Protein AF-A0A1G7D8C0-F1 (afdb_monomer)

Solvent-accessible surface area (backbone atoms only — not comparable to full-atom values): 6065 Å² total; per-residue (Å²): 140,82,86,88,84,83,74,78,80,77,76,76,46,74,66,59,50,48,51,54,51,51,52,52,52,53,43,52,52,40,40,51,54,44,50,49,54,31,53,79,70,67,43,80,47,55,63,53,42,4,62,62,52,73,45,58,31,70,54,44,54,42,68,63,34,89,86,59,82,57,91,69,50,54,62,53,43,51,54,34,23,54,66,67,69,51,81,73,82,70,82,73,81,79,78,76,85,131

Nearest PDB structures (foldseek):
  4pu4-assembly1_D  TM=6.294E-01  e=1.202E+00  Shewanella oneidensis MR-1
  1wh6-assembly1_A  TM=5.072E-01  e=1.079E+00  Homo sapiens
  1ic8-assembly1_A  TM=4.326E-01  e=2.861E+00  Homo sapiens

Secondary structure (DSSP, 8-state):
-------------HHHHHHHHHHHHHHHHHHHHHHHHHHHTT--SHHHHHHHHTS-HHHHHHHH-TT---TTHHHHHHHHHHHHTPPPPP---S----

Radius of gyration: 17.59 Å; Cα contacts (8 Å, |Δi|>4): 68; chains: 1; bounding box: 32×57×37 Å

Structure (mmCIF, N/CA/C/O backbone):
data_AF-A0A1G7D8C0-F1
#
_entry.id   AF-A0A1G7D8C0-F1
#
loop_
_atom_site.group_PDB
_atom_site.id
_atom_site.type_symbol
_atom_site.label_atom_id
_atom_site.label_alt_id
_atom_site.label_comp_id
_atom_site.label_asym_id
_atom_site.label_entity_id
_atom_site.label_seq_id
_atom_site.pdbx_PDB_ins_code
_atom_site.Cartn_x
_atom_site.Cartn_y
_atom_site.Cartn_z
_atom_site.occupancy
_atom_site.B_iso_or_equiv
_atom_site.auth_seq_id
_atom_site.auth_comp_id
_atom_site.auth_asym_id
_atom_site.auth_at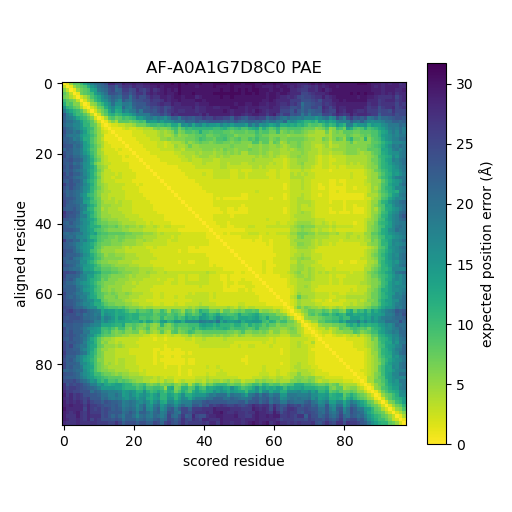om_id
_atom_site.pdbx_PDB_model_num
ATOM 1 N N . MET A 1 1 ? 17.366 41.150 -9.682 1.00 35.53 1 MET A N 1
ATOM 2 C CA . MET A 1 1 ? 16.621 40.764 -10.904 1.00 35.53 1 MET A CA 1
ATOM 3 C C . MET A 1 1 ? 17.673 40.456 -11.962 1.00 35.53 1 MET A C 1
ATOM 5 O O . MET A 1 1 ? 18.548 41.286 -12.110 1.00 35.53 1 MET A O 1
ATOM 9 N N . SER A 1 2 ? 17.771 39.334 -12.664 1.00 45.31 2 SER A N 1
ATOM 10 C CA . SER A 1 2 ? 16.911 38.171 -12.845 1.00 45.31 2 SER A CA 1
ATOM 11 C C . SER A 1 2 ? 17.721 37.079 -13.569 1.00 45.31 2 SER A C 1
ATOM 13 O O . SER A 1 2 ? 18.591 37.400 -14.368 1.00 45.31 2 SER A O 1
ATOM 15 N N . LEU A 1 3 ? 17.339 35.824 -13.310 1.00 42.75 3 LEU A N 1
ATOM 16 C CA . LEU A 1 3 ? 17.331 34.663 -14.217 1.00 42.75 3 LEU A CA 1
ATOM 17 C C . LEU A 1 3 ? 18.662 34.153 -14.808 1.00 42.75 3 LEU A C 1
ATOM 19 O O . LEU A 1 3 ? 19.051 34.518 -15.912 1.00 42.75 3 LEU A O 1
ATOM 23 N N . SER A 1 4 ? 19.215 33.122 -14.163 1.00 50.81 4 SER A N 1
ATOM 24 C CA . SER A 1 4 ? 19.863 32.013 -14.879 1.00 50.81 4 SER A CA 1
ATOM 25 C C . SER A 1 4 ? 18.903 30.825 -14.933 1.00 50.81 4 SER A C 1
ATOM 27 O O . SER A 1 4 ? 18.599 30.261 -13.882 1.00 50.81 4 SER A O 1
ATOM 29 N N . PRO A 1 5 ? 18.451 30.397 -16.125 1.00 50.56 5 PRO A N 1
ATOM 30 C CA . PRO A 1 5 ? 17.993 29.027 -16.277 1.00 50.56 5 PRO A CA 1
ATOM 31 C C . PRO A 1 5 ? 18.521 28.433 -17.588 1.00 50.56 5 PRO A C 1
ATOM 33 O O . PRO A 1 5 ? 17.771 28.209 -18.532 1.00 50.56 5 PRO A O 1
ATOM 36 N N . ASN A 1 6 ? 19.823 28.159 -17.651 1.00 45.75 6 ASN A N 1
ATOM 37 C CA . ASN A 1 6 ? 20.360 27.212 -18.626 1.00 45.75 6 ASN A CA 1
ATOM 38 C C . ASN A 1 6 ? 20.999 26.044 -17.873 1.00 45.75 6 ASN A C 1
ATOM 40 O O . ASN A 1 6 ? 22.218 25.921 -17.798 1.00 45.75 6 ASN A O 1
ATOM 44 N N . GLN A 1 7 ? 20.161 25.214 -17.250 1.00 57.28 7 GLN A N 1
ATOM 45 C CA . GLN A 1 7 ? 20.586 23.861 -16.914 1.00 57.28 7 GLN A CA 1
ATOM 46 C C . GLN A 1 7 ? 20.334 22.992 -18.150 1.00 57.28 7 GLN A C 1
ATOM 48 O O . GLN A 1 7 ? 19.182 22.900 -18.593 1.00 57.28 7 GLN A O 1
ATOM 53 N N . PRO A 1 8 ? 21.367 22.365 -18.740 1.00 49.16 8 PRO A N 1
ATOM 54 C CA . PRO A 1 8 ? 21.149 21.425 -19.824 1.00 49.16 8 PRO A CA 1
ATOM 55 C C . PRO A 1 8 ? 20.272 20.289 -19.293 1.00 49.16 8 PRO A C 1
ATOM 57 O O . PRO A 1 8 ? 20.573 19.693 -18.260 1.00 49.16 8 PRO A O 1
ATOM 60 N N . LYS A 1 9 ? 19.165 19.998 -19.987 1.00 53.16 9 LYS A N 1
ATOM 61 C CA . LYS A 1 9 ? 18.348 18.805 -19.737 1.00 53.16 9 LYS A CA 1
ATOM 62 C C . LYS A 1 9 ? 19.273 17.590 -19.792 1.00 53.16 9 LYS A C 1
ATOM 64 O O . LYS A 1 9 ? 19.679 17.191 -20.884 1.00 53.16 9 LYS A O 1
ATOM 69 N N . SER A 1 10 ? 19.619 17.022 -18.637 1.00 56.47 10 SER A N 1
ATOM 70 C CA . SER A 1 10 ? 20.404 15.793 -18.562 1.00 56.47 10 SER A CA 1
ATOM 71 C C . SER A 1 10 ? 19.697 14.727 -19.394 1.00 56.47 10 SER A C 1
ATOM 73 O O . SER A 1 10 ? 18.560 14.349 -19.103 1.00 56.47 10 SER A O 1
ATOM 75 N N . LYS A 1 11 ? 20.339 14.286 -20.481 1.00 63.66 11 LYS A N 1
ATOM 76 C CA . LYS A 1 11 ? 19.852 13.174 -21.297 1.00 63.66 11 LYS A CA 1
ATOM 77 C C . LYS A 1 11 ? 19.887 11.938 -20.404 1.00 63.66 11 LYS A C 1
ATOM 79 O O . LYS A 1 11 ? 20.960 11.422 -20.120 1.00 63.66 11 LYS A O 1
ATOM 84 N N . ILE A 1 12 ? 18.720 11.515 -19.923 1.00 70.62 12 ILE A N 1
ATOM 85 C CA . ILE A 1 12 ? 18.559 10.253 -19.195 1.00 70.62 12 ILE A CA 1
ATOM 86 C C . ILE A 1 12 ? 19.188 9.153 -20.055 1.00 70.62 12 ILE A C 1
A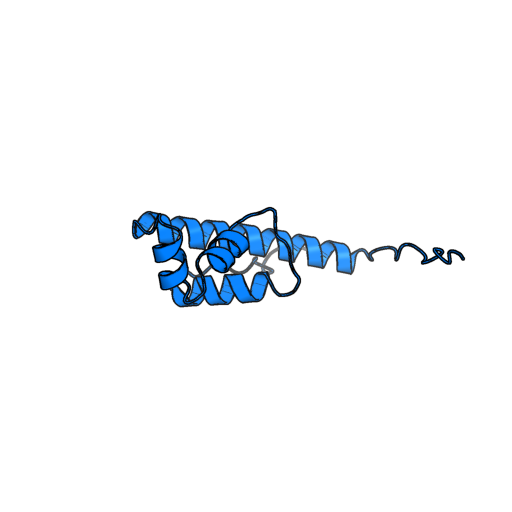TOM 88 O O . ILE A 1 12 ? 18.784 8.976 -21.209 1.00 70.62 12 ILE A O 1
ATOM 92 N N . THR A 1 13 ? 20.196 8.467 -19.519 1.00 78.56 13 THR A N 1
ATOM 93 C CA . THR A 1 13 ? 20.879 7.374 -20.215 1.00 78.56 13 THR A CA 1
ATOM 94 C C . THR A 1 13 ? 19.912 6.198 -20.420 1.00 78.56 13 THR A C 1
ATOM 96 O O . THR A 1 13 ? 18.914 6.084 -19.700 1.00 78.56 13 THR A O 1
ATOM 99 N N . PRO A 1 14 ? 20.157 5.311 -21.401 1.00 79.75 14 PRO A N 1
ATOM 100 C CA . PRO A 1 14 ? 19.350 4.103 -21.581 1.00 79.75 14 PRO A CA 1
ATOM 101 C C . PRO A 1 14 ? 19.255 3.250 -20.307 1.00 79.75 14 PRO A C 1
ATOM 103 O O . PRO A 1 14 ? 18.174 2.768 -19.980 1.00 79.75 14 PRO A O 1
ATOM 106 N N . GLU A 1 15 ? 20.347 3.146 -19.549 1.00 76.50 15 GLU A N 1
ATOM 107 C CA . GLU A 1 15 ? 20.413 2.425 -18.271 1.00 76.50 15 GLU A CA 1
ATOM 108 C C . GLU A 1 15 ? 19.513 3.055 -17.202 1.00 76.50 15 GLU A C 1
ATOM 110 O O . GLU A 1 15 ? 18.711 2.367 -16.577 1.00 76.50 15 GLU A O 1
ATOM 115 N N . GLU A 1 16 ? 19.562 4.380 -17.045 1.00 80.44 16 GLU A N 1
ATOM 116 C CA . GLU A 1 16 ? 18.712 5.098 -16.090 1.00 80.44 16 GLU A CA 1
ATOM 117 C C . GLU A 1 16 ? 17.229 5.014 -16.489 1.00 80.44 16 GLU A C 1
ATOM 119 O O . GLU A 1 16 ? 16.341 4.913 -15.640 1.00 80.44 16 GLU A O 1
ATOM 124 N N . ARG A 1 17 ? 16.929 5.001 -17.795 1.00 81.19 17 ARG A N 1
ATOM 125 C CA . ARG A 1 17 ? 15.566 4.754 -18.287 1.00 81.19 17 ARG A CA 1
ATOM 126 C C . ARG A 1 17 ? 15.106 3.336 -17.947 1.00 81.19 17 ARG A C 1
ATOM 128 O O . ARG A 1 17 ? 13.964 3.175 -17.517 1.00 81.19 17 ARG A O 1
ATOM 135 N N . GLN A 1 18 ? 15.970 2.342 -18.140 1.00 81.75 18 GLN A N 1
ATOM 136 C CA . GLN A 1 18 ? 15.667 0.946 -17.843 1.00 81.75 18 GLN A CA 1
ATOM 137 C C . GLN A 1 18 ? 15.430 0.744 -16.346 1.00 81.75 18 GLN A C 1
ATOM 139 O O . GLN A 1 18 ? 14.408 0.176 -15.971 1.00 81.75 18 GLN A O 1
ATOM 144 N N . ARG A 1 19 ? 16.300 1.296 -15.491 1.00 81.38 19 ARG A N 1
ATOM 145 C CA . ARG A 1 19 ? 16.137 1.271 -14.032 1.00 81.38 19 ARG A CA 1
ATOM 146 C C . ARG A 1 19 ? 14.778 1.830 -13.615 1.00 81.38 19 ARG A C 1
ATOM 148 O O . ARG A 1 19 ? 14.002 1.141 -12.964 1.00 81.38 19 ARG A O 1
ATOM 155 N N . ARG A 1 20 ? 14.419 3.024 -14.100 1.00 82.06 20 ARG A N 1
ATOM 156 C CA . ARG A 1 20 ? 13.109 3.638 -13.810 1.00 82.06 20 ARG A CA 1
ATOM 157 C C . ARG A 1 20 ? 11.929 2.802 -14.301 1.00 82.06 20 ARG A C 1
ATOM 159 O O . ARG A 1 20 ? 10.864 2.840 -13.687 1.00 82.06 20 ARG A O 1
ATOM 166 N N . ALA A 1 21 ? 12.075 2.092 -15.420 1.00 84.06 21 ALA A N 1
ATOM 167 C CA . ALA A 1 21 ? 11.033 1.208 -15.934 1.00 84.06 21 ALA A CA 1
ATOM 168 C C . ALA A 1 21 ? 10.845 -0.020 -15.030 1.00 84.06 21 ALA A C 1
ATOM 170 O O . ALA A 1 21 ? 9.706 -0.326 -14.666 1.00 84.06 21 ALA A O 1
ATOM 171 N N . THR A 1 22 ? 11.942 -0.660 -14.619 1.00 86.50 22 THR A N 1
ATOM 172 C CA . THR A 1 22 ? 11.937 -1.778 -13.667 1.00 86.50 22 THR A CA 1
ATOM 173 C C . THR A 1 22 ? 11.339 -1.355 -12.330 1.00 86.50 22 THR A C 1
ATOM 175 O O . THR A 1 22 ? 10.366 -1.964 -11.889 1.00 86.50 22 THR A O 1
ATOM 178 N N . ASP A 1 23 ? 11.808 -0.247 -11.751 1.00 85.62 23 ASP A N 1
ATOM 179 C CA . ASP A 1 23 ? 11.291 0.286 -10.485 1.00 85.62 23 ASP A CA 1
ATOM 180 C C . ASP A 1 23 ? 9.784 0.545 -10.572 1.00 85.62 23 ASP A C 1
ATOM 182 O O . ASP A 1 23 ? 9.015 0.217 -9.665 1.00 85.62 23 ASP A O 1
ATOM 186 N N . ARG A 1 24 ? 9.317 1.089 -11.703 1.00 85.12 24 ARG A N 1
ATOM 187 C CA . ARG A 1 24 ? 7.892 1.342 -11.921 1.00 85.12 24 ARG A CA 1
ATOM 188 C C . ARG A 1 24 ? 7.072 0.059 -11.953 1.00 85.12 24 ARG A C 1
ATOM 190 O O . ARG A 1 24 ? 5.978 0.045 -11.388 1.00 85.12 24 ARG A O 1
ATOM 197 N N . LEU A 1 25 ? 7.569 -0.994 -12.598 1.00 88.19 25 LEU A N 1
ATOM 198 C CA . LEU A 1 25 ? 6.899 -2.295 -12.624 1.00 88.19 25 LEU A CA 1
ATOM 199 C C . LEU A 1 25 ? 6.874 -2.936 -11.234 1.00 88.19 25 LEU A C 1
ATOM 201 O O . LEU A 1 25 ? 5.812 -3.394 -10.807 1.00 88.19 25 LEU A O 1
ATOM 205 N N . THR A 1 26 ? 7.991 -2.901 -10.508 1.00 89.06 26 THR A N 1
ATOM 206 C CA . THR A 1 26 ? 8.094 -3.414 -9.136 1.00 89.06 26 THR A CA 1
ATOM 207 C C . THR A 1 26 ? 7.103 -2.714 -8.208 1.00 89.06 26 THR A C 1
ATOM 209 O O . THR A 1 26 ? 6.305 -3.377 -7.546 1.00 89.06 26 THR A O 1
ATOM 212 N N . MET A 1 27 ? 7.034 -1.378 -8.244 1.00 88.56 27 MET A N 1
ATOM 213 C CA . MET A 1 27 ? 6.058 -0.617 -7.453 1.00 88.56 27 MET A CA 1
ATOM 214 C C . MET A 1 27 ? 4.607 -0.987 -7.778 1.00 88.56 27 MET A C 1
ATOM 216 O O . MET A 1 27 ? 3.778 -1.078 -6.874 1.00 88.56 27 MET A O 1
ATOM 220 N N . ILE A 1 28 ? 4.268 -1.166 -9.062 1.00 88.94 28 ILE A N 1
ATOM 221 C CA . ILE A 1 28 ? 2.906 -1.550 -9.465 1.00 88.94 28 ILE A CA 1
ATOM 222 C C . ILE A 1 28 ? 2.556 -2.919 -8.878 1.00 88.94 28 ILE A C 1
ATOM 224 O O . ILE A 1 28 ? 1.484 -3.067 -8.293 1.00 88.94 28 ILE A O 1
ATOM 228 N N . ARG A 1 29 ? 3.462 -3.897 -8.989 1.00 91.44 29 ARG A N 1
ATOM 229 C CA . ARG A 1 29 ? 3.258 -5.251 -8.454 1.00 91.44 29 ARG A CA 1
ATOM 230 C C . ARG A 1 29 ? 3.091 -5.245 -6.935 1.00 91.44 29 ARG A C 1
ATOM 232 O O . ARG A 1 29 ? 2.144 -5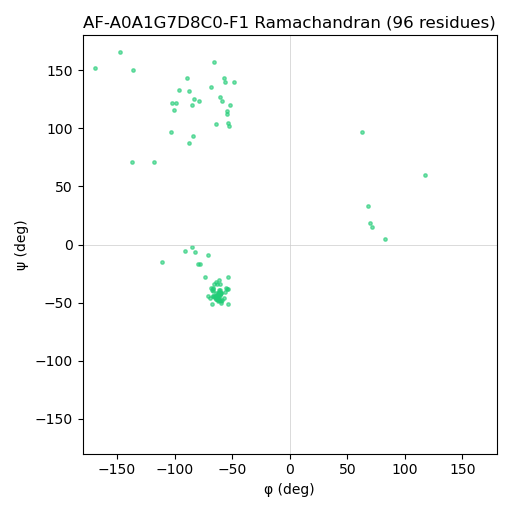.848 -6.440 1.00 91.44 29 ARG A O 1
ATOM 239 N N . LEU A 1 30 ? 3.937 -4.507 -6.215 1.00 92.31 30 LEU A N 1
ATOM 240 C CA . LEU A 1 30 ? 3.833 -4.350 -4.762 1.00 92.31 30 LEU A CA 1
ATOM 241 C C . LEU A 1 30 ? 2.508 -3.730 -4.335 1.00 92.31 30 LEU A C 1
ATOM 243 O O . LEU A 1 30 ? 1.826 -4.283 -3.478 1.00 92.31 30 LEU A O 1
ATOM 247 N N . ARG A 1 31 ? 2.094 -2.625 -4.962 1.00 92.19 31 ARG A N 1
ATOM 248 C CA . ARG A 1 31 ? 0.811 -1.982 -4.640 1.00 92.19 31 ARG A CA 1
ATOM 249 C C . ARG A 1 31 ? -0.374 -2.910 -4.871 1.00 92.19 31 ARG A C 1
ATOM 251 O O . ARG A 1 31 ? -1.280 -2.933 -4.047 1.00 92.19 31 ARG A O 1
ATOM 258 N N . MET A 1 32 ? -0.361 -3.673 -5.963 1.00 92.56 32 MET A N 1
ATOM 259 C CA . MET A 1 32 ? -1.416 -4.647 -6.250 1.00 92.56 32 MET A CA 1
ATOM 260 C C . MET A 1 32 ? -1.455 -5.765 -5.206 1.00 92.56 32 MET A C 1
ATOM 262 O O . MET A 1 32 ? -2.532 -6.100 -4.726 1.00 92.56 32 MET A O 1
ATOM 266 N N . ALA A 1 33 ? -0.299 -6.315 -4.831 1.00 94.12 33 ALA A N 1
ATOM 267 C CA . ALA A 1 33 ? -0.222 -7.390 -3.847 1.00 94.12 33 ALA A CA 1
ATOM 268 C C . ALA A 1 33 ? -0.651 -6.920 -2.447 1.00 94.12 33 ALA A C 1
ATOM 270 O O . ALA A 1 33 ? -1.463 -7.574 -1.802 1.00 94.12 33 ALA A O 1
ATOM 271 N N . ILE A 1 34 ? -0.180 -5.746 -2.017 1.00 94.19 34 ILE A N 1
ATOM 272 C CA . ILE A 1 34 ? -0.581 -5.120 -0.750 1.00 94.19 34 ILE A CA 1
ATOM 273 C C . ILE A 1 34 ? -2.078 -4.807 -0.750 1.00 94.19 34 ILE A C 1
ATOM 275 O O . ILE A 1 34 ? -2.771 -5.135 0.204 1.00 94.19 34 ILE A O 1
ATOM 279 N N . GLY A 1 35 ? -2.585 -4.180 -1.816 1.00 93.25 35 GLY A N 1
ATOM 280 C CA . GLY A 1 35 ? -3.999 -3.825 -1.925 1.00 93.25 35 GLY A CA 1
ATOM 281 C C . GLY A 1 35 ? -4.908 -5.050 -1.866 1.00 93.25 35 GLY A C 1
ATOM 282 O O . GLY A 1 35 ? -5.907 -5.025 -1.156 1.00 93.25 35 GLY A O 1
ATOM 283 N N . ARG A 1 36 ? -4.525 -6.134 -2.550 1.00 93.94 36 ARG A N 1
ATOM 284 C CA . ARG A 1 36 ? -5.240 -7.410 -2.500 1.00 93.94 36 ARG A CA 1
ATOM 285 C C . ARG A 1 36 ? -5.237 -8.013 -1.097 1.00 93.94 36 ARG A C 1
ATOM 287 O O . ARG A 1 36 ? -6.291 -8.396 -0.619 1.00 93.94 36 ARG A O 1
ATOM 294 N N . GLU A 1 37 ? -4.086 -8.064 -0.432 1.00 96.50 37 GLU A N 1
ATOM 295 C CA . GLU A 1 37 ? -4.000 -8.604 0.929 1.00 96.50 37 GLU A CA 1
ATOM 296 C C . GLU A 1 37 ? -4.851 -7.798 1.922 1.00 96.50 37 GLU A C 1
ATOM 298 O O . GLU A 1 37 ? -5.516 -8.359 2.789 1.00 96.50 37 GLU A O 1
ATOM 303 N N . LEU A 1 38 ? -4.849 -6.467 1.802 1.00 95.69 38 LEU A N 1
ATOM 304 C CA . LEU A 1 38 ? -5.689 -5.601 2.629 1.00 95.69 38 LEU A CA 1
ATOM 305 C C . LEU A 1 38 ? -7.179 -5.879 2.390 1.00 95.69 38 LEU A C 1
ATOM 307 O O . LEU A 1 38 ? -7.930 -5.981 3.356 1.00 95.69 38 LEU A O 1
ATOM 311 N N . ASP A 1 39 ? -7.589 -6.044 1.131 1.00 95.12 39 ASP A N 1
ATOM 312 C CA . ASP A 1 39 ? -8.965 -6.385 0.755 1.00 95.12 39 ASP A CA 1
ATOM 313 C C . ASP A 1 39 ? -9.382 -7.768 1.285 1.00 95.12 39 ASP A C 1
ATOM 315 O O . ASP A 1 39 ? -10.423 -7.891 1.929 1.00 95.12 39 ASP A O 1
ATOM 319 N N . GLU A 1 40 ? -8.524 -8.783 1.138 1.00 96.19 40 GLU A N 1
ATOM 320 C CA . GLU A 1 40 ? -8.746 -10.142 1.658 1.00 96.19 40 GLU A CA 1
ATOM 321 C C . GLU A 1 40 ? -8.882 -10.169 3.191 1.00 96.19 40 GLU A C 1
ATOM 323 O O . GLU A 1 40 ? -9.639 -10.972 3.739 1.00 96.19 40 GLU A O 1
ATOM 328 N N . ARG A 1 41 ? -8.210 -9.249 3.896 1.00 96.50 41 ARG A N 1
ATOM 329 C CA . ARG A 1 41 ? -8.346 -9.048 5.351 1.00 96.50 41 ARG A CA 1
ATOM 330 C C . ARG A 1 41 ? -9.512 -8.138 5.752 1.00 96.50 41 ARG A C 1
ATOM 332 O O . ARG A 1 41 ? -9.706 -7.902 6.944 1.00 96.50 41 ARG A O 1
ATOM 339 N N . GLY A 1 42 ? -10.258 -7.580 4.798 1.00 96.75 42 GLY A N 1
ATOM 340 C CA . GLY A 1 42 ? -11.334 -6.616 5.052 1.00 96.75 42 GLY A CA 1
ATOM 341 C C . GLY 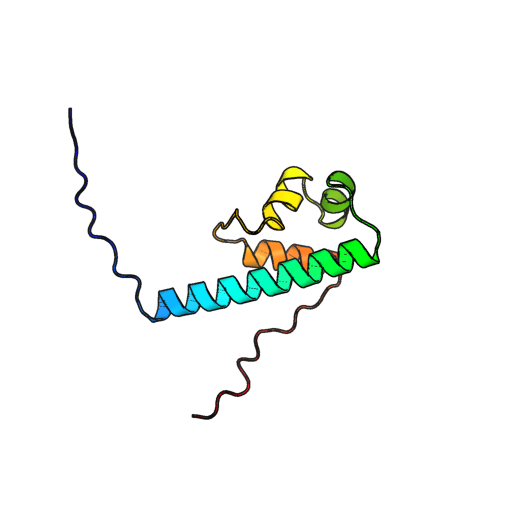A 1 42 ? -10.852 -5.242 5.546 1.00 96.75 42 GLY A C 1
ATOM 342 O O . GLY A 1 42 ? -11.625 -4.474 6.121 1.00 96.75 42 GLY A O 1
ATOM 343 N N . ILE A 1 43 ? -9.577 -4.907 5.342 1.00 96.31 43 ILE A N 1
ATOM 344 C CA . ILE A 1 43 ? -8.949 -3.655 5.776 1.00 96.31 43 ILE A CA 1
ATOM 345 C C . ILE A 1 43 ? -9.147 -2.590 4.691 1.00 96.31 43 ILE A C 1
ATOM 347 O O . ILE A 1 43 ? -8.308 -2.389 3.818 1.00 96.31 43 ILE A O 1
ATOM 351 N N . THR A 1 44 ? -10.272 -1.878 4.760 1.00 93.06 44 THR A N 1
ATOM 352 C CA . THR A 1 44 ? -10.683 -0.917 3.716 1.00 93.06 44 THR A CA 1
ATOM 353 C C . THR A 1 44 ? -10.629 0.547 4.151 1.00 93.06 44 THR A C 1
ATOM 355 O O . THR A 1 44 ? -10.660 1.448 3.313 1.00 93.06 44 THR A O 1
ATOM 358 N N . THR A 1 45 ? -10.529 0.825 5.455 1.00 95.75 45 THR A N 1
ATOM 359 C CA . THR A 1 45 ? -10.518 2.206 5.960 1.00 95.75 45 THR A CA 1
ATOM 360 C C . THR A 1 45 ? -9.095 2.771 6.018 1.00 95.75 45 THR A C 1
ATOM 362 O O . THR A 1 45 ? -8.174 2.053 6.411 1.00 95.75 45 THR A O 1
ATOM 365 N N . PRO A 1 46 ? -8.876 4.066 5.714 1.00 93.12 46 PRO A N 1
ATOM 366 C CA . PRO A 1 46 ? -7.538 4.665 5.756 1.00 93.12 46 PRO A CA 1
ATOM 367 C C . PRO A 1 46 ? -6.813 4.488 7.097 1.00 93.12 46 PRO A C 1
ATOM 369 O O . PRO A 1 46 ? -5.608 4.247 7.122 1.00 93.12 46 PRO A O 1
ATOM 372 N N . ALA A 1 47 ? -7.546 4.575 8.211 1.00 95.88 47 ALA A N 1
ATOM 373 C CA . ALA A 1 47 ? -6.996 4.373 9.549 1.00 95.88 47 ALA A CA 1
ATOM 374 C C . ALA A 1 47 ? -6.534 2.925 9.769 1.00 95.88 47 ALA A C 1
ATOM 376 O O . ALA A 1 47 ? -5.425 2.706 10.255 1.00 95.88 47 ALA A O 1
ATOM 377 N N . ALA A 1 48 ? -7.346 1.943 9.366 1.00 96.56 48 ALA A N 1
ATOM 378 C CA . ALA A 1 48 ? -6.994 0.533 9.495 1.00 96.56 48 ALA A CA 1
ATOM 379 C C . ALA A 1 48 ? -5.836 0.146 8.563 1.00 96.56 48 ALA A C 1
ATOM 381 O O . ALA A 1 48 ? -4.948 -0.597 8.971 1.00 96.56 48 ALA A O 1
ATOM 382 N N . VAL A 1 49 ? -5.789 0.711 7.352 1.00 95.00 49 VAL A N 1
ATOM 383 C CA . VAL A 1 49 ? -4.651 0.547 6.436 1.00 95.00 49 VAL A CA 1
ATOM 384 C C . VAL A 1 49 ? -3.374 1.113 7.063 1.00 95.00 49 VAL A C 1
ATOM 386 O O . VAL A 1 49 ? -2.358 0.428 7.095 1.00 95.00 49 VAL A O 1
ATOM 389 N N . GLY A 1 50 ? -3.418 2.330 7.617 1.00 95.06 50 GLY A N 1
ATOM 390 C CA . GLY A 1 50 ? -2.271 2.918 8.318 1.00 95.06 50 GLY A CA 1
ATOM 391 C C . GLY A 1 50 ? -1.771 2.041 9.470 1.00 95.06 50 GLY A C 1
ATOM 392 O O . GLY A 1 50 ? -0.579 1.751 9.557 1.00 95.06 50 GLY A O 1
ATOM 393 N N . ALA A 1 51 ? -2.689 1.534 10.297 1.00 96.38 51 ALA A N 1
ATOM 394 C CA . ALA A 1 51 ? -2.359 0.623 11.390 1.00 96.38 51 ALA A CA 1
ATOM 395 C C . ALA A 1 51 ? -1.712 -0.682 10.893 1.00 96.38 51 ALA A C 1
ATOM 397 O O . ALA A 1 51 ? -0.685 -1.096 11.426 1.00 96.38 51 ALA A O 1
ATOM 398 N N . ALA A 1 52 ? -2.259 -1.293 9.838 1.00 95.25 52 ALA A N 1
ATOM 399 C CA . ALA A 1 52 ? -1.730 -2.52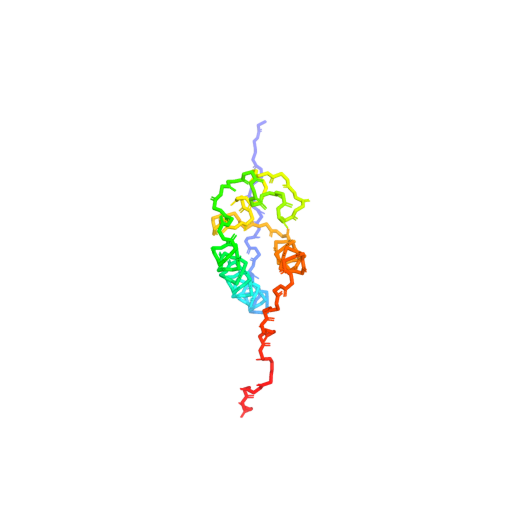4 9.254 1.00 95.25 52 ALA A CA 1
ATOM 400 C C . ALA A 1 52 ? -0.327 -2.342 8.651 1.00 95.25 52 ALA A C 1
ATOM 402 O O . ALA A 1 52 ? 0.493 -3.258 8.688 1.00 95.25 52 ALA A O 1
ATOM 403 N N . LEU A 1 53 ? -0.037 -1.153 8.116 1.00 93.62 53 LEU A N 1
ATOM 404 C CA . LEU A 1 53 ? 1.265 -0.820 7.537 1.00 93.62 53 LEU A CA 1
ATOM 405 C C . LEU A 1 53 ? 2.250 -0.203 8.546 1.00 93.62 53 LEU A C 1
ATOM 407 O O . LEU A 1 53 ? 3.416 -0.001 8.201 1.00 93.62 53 LEU A O 1
ATOM 411 N N . GLY A 1 54 ? 1.813 0.079 9.777 1.00 93.88 54 GLY A N 1
ATOM 412 C CA . GLY A 1 54 ? 2.634 0.689 10.824 1.00 93.88 54 GLY A CA 1
ATOM 413 C C . GLY A 1 54 ? 3.035 2.140 10.536 1.00 93.88 54 GLY A C 1
ATOM 414 O O . GLY A 1 54 ? 4.140 2.541 10.891 1.00 93.88 54 GLY A O 1
ATOM 415 N N . MET A 1 55 ? 2.177 2.913 9.861 1.00 93.62 55 MET A N 1
ATOM 416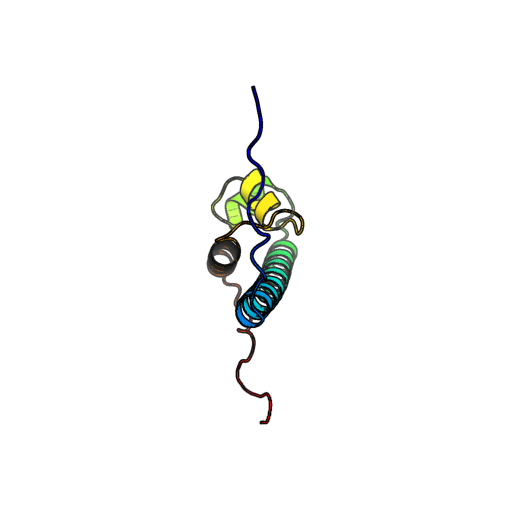 C CA . MET A 1 55 ? 2.445 4.308 9.479 1.00 93.62 55 MET A CA 1
ATOM 417 C C . MET A 1 55 ? 1.162 5.163 9.475 1.00 93.62 55 MET A C 1
ATOM 419 O O . MET A 1 55 ? 0.056 4.616 9.487 1.00 93.62 55 MET A O 1
ATOM 423 N N . PRO A 1 56 ? 1.254 6.506 9.441 1.00 94.38 56 PRO A N 1
ATOM 424 C CA . PRO A 1 56 ? 0.075 7.365 9.377 1.00 94.38 56 PRO A CA 1
ATOM 425 C C . PRO A 1 56 ? -0.826 7.061 8.171 1.00 94.38 56 PRO A C 1
ATOM 427 O O . PRO A 1 56 ? -0.352 6.803 7.066 1.00 94.38 56 PRO A O 1
ATOM 430 N N . ALA A 1 57 ? -2.146 7.164 8.351 1.00 92.88 57 ALA A N 1
ATOM 431 C CA . ALA A 1 57 ? -3.133 6.870 7.303 1.00 92.88 57 ALA A CA 1
ATOM 432 C C . ALA A 1 57 ? -2.913 7.677 6.006 1.00 92.88 57 ALA A C 1
ATOM 434 O O . ALA A 1 57 ? -3.085 7.159 4.902 1.00 92.88 57 ALA A O 1
ATOM 435 N N . ALA A 1 58 ? -2.508 8.945 6.122 1.00 90.38 58 ALA A N 1
ATOM 436 C CA . ALA A 1 58 ? -2.216 9.799 4.971 1.00 90.38 58 ALA A CA 1
ATOM 437 C C . ALA A 1 58 ? -0.982 9.317 4.187 1.00 90.38 58 ALA A C 1
ATOM 439 O O . ALA A 1 58 ? -0.978 9.337 2.957 1.00 90.38 58 ALA A O 1
ATOM 440 N N . GLU A 1 59 ? 0.043 8.835 4.891 1.00 89.50 59 GLU A N 1
ATOM 441 C CA . GLU A 1 59 ? 1.246 8.269 4.279 1.00 89.50 59 GLU A CA 1
ATOM 442 C C . GLU A 1 59 ? 0.940 6.926 3.623 1.00 89.50 59 GLU A C 1
ATOM 444 O O . GLU A 1 59 ? 1.287 6.728 2.463 1.00 89.50 59 GLU A O 1
ATOM 449 N N . ALA A 1 60 ? 0.192 6.053 4.300 1.00 91.75 60 ALA A N 1
ATOM 450 C CA . ALA A 1 60 ? -0.228 4.765 3.760 1.00 91.75 60 ALA A CA 1
ATOM 451 C C . ALA A 1 60 ? -1.079 4.917 2.486 1.00 91.75 60 ALA A C 1
ATOM 453 O O . ALA A 1 60 ? -0.814 4.289 1.460 1.00 91.75 60 ALA A O 1
ATOM 454 N N . THR A 1 61 ? -2.079 5.800 2.513 1.00 89.69 61 THR A N 1
ATOM 455 C CA . THR A 1 61 ? -2.910 6.081 1.331 1.00 89.69 61 THR A CA 1
ATOM 456 C C . THR A 1 61 ? -2.113 6.755 0.216 1.00 89.69 61 THR A C 1
ATOM 458 O O . THR A 1 61 ? -2.308 6.427 -0.955 1.00 89.69 61 THR A O 1
ATOM 461 N N . GLY A 1 62 ? -1.174 7.645 0.550 1.00 88.94 62 GLY A N 1
ATOM 462 C CA . GLY A 1 62 ? -0.242 8.245 -0.403 1.00 88.94 62 GLY A CA 1
ATOM 463 C C . GLY A 1 62 ? 0.681 7.216 -1.059 1.00 88.94 62 GLY A C 1
ATOM 464 O O . GLY A 1 62 ? 0.849 7.238 -2.279 1.00 88.94 62 GLY A O 1
ATOM 465 N N . LEU A 1 63 ? 1.214 6.279 -0.272 1.00 88.44 63 LEU A N 1
ATOM 466 C CA . LEU A 1 63 ? 2.098 5.204 -0.717 1.00 88.44 63 LEU A CA 1
ATOM 467 C C . LEU A 1 63 ? 1.391 4.275 -1.705 1.00 88.44 63 LEU A C 1
ATOM 469 O O . LEU A 1 63 ? 1.969 3.919 -2.734 1.00 88.44 63 LEU A O 1
ATOM 473 N N . LEU A 1 64 ? 0.129 3.928 -1.441 1.00 87.94 64 LEU A N 1
ATOM 474 C CA . LEU A 1 64 ? -0.684 3.081 -2.320 1.00 87.94 64 LEU A CA 1
ATOM 475 C C . LEU A 1 64 ? -1.240 3.835 -3.539 1.00 87.94 64 LEU A C 1
ATOM 477 O O . LEU A 1 64 ? -1.612 3.216 -4.538 1.00 87.94 64 LEU A O 1
ATOM 481 N N . ASN A 1 65 ? -1.241 5.169 -3.519 1.00 85.69 65 ASN A N 1
ATOM 482 C CA . ASN A 1 65 ? -1.720 5.966 -4.638 1.00 85.69 65 ASN A CA 1
ATOM 483 C C . ASN A 1 65 ? -0.678 6.049 -5.765 1.00 85.69 65 ASN A C 1
ATOM 485 O O . ASN A 1 65 ? 0.433 6.557 -5.612 1.00 85.69 65 ASN A O 1
ATOM 489 N N . ARG A 1 66 ? -1.087 5.627 -6.965 1.00 70.62 66 ARG A N 1
ATOM 490 C CA . ARG A 1 66 ? -0.270 5.626 -8.189 1.00 70.62 66 ARG A CA 1
ATOM 491 C C . ARG A 1 66 ? 0.361 6.985 -8.527 1.00 70.62 66 ARG A C 1
ATOM 493 O O . ARG A 1 66 ? 1.392 7.006 -9.197 1.00 70.62 66 ARG A O 1
ATOM 500 N N . LYS A 1 67 ? -0.259 8.103 -8.129 1.00 70.00 67 LYS A N 1
ATOM 501 C CA . LYS A 1 67 ? 0.163 9.460 -8.527 1.00 70.00 67 LYS A CA 1
ATOM 502 C C . LYS A 1 67 ? 1.349 10.015 -7.734 1.00 70.00 67 LYS A C 1
ATOM 504 O O . LYS A 1 67 ? 1.963 10.968 -8.202 1.00 70.00 67 LYS A O 1
ATOM 509 N N . GLN A 1 68 ? 1.684 9.446 -6.576 1.00 66.75 68 GLN A N 1
ATOM 510 C CA . GLN A 1 68 ? 2.807 9.918 -5.765 1.00 66.75 68 GLN A CA 1
ATOM 511 C C . GLN A 1 68 ? 3.997 8.972 -5.928 1.00 66.75 68 GLN A C 1
ATOM 513 O O . GLN A 1 68 ? 4.066 7.908 -5.313 1.00 66.75 68 GLN A O 1
ATOM 518 N N . TRP A 1 69 ? 4.918 9.347 -6.817 1.00 69.56 69 TRP A N 1
ATOM 519 C CA . TRP A 1 69 ? 6.243 8.739 -6.898 1.00 69.56 69 TRP A CA 1
ATOM 520 C C . TRP A 1 69 ? 7.232 9.596 -6.113 1.00 69.56 69 TRP A C 1
ATOM 522 O O . TRP 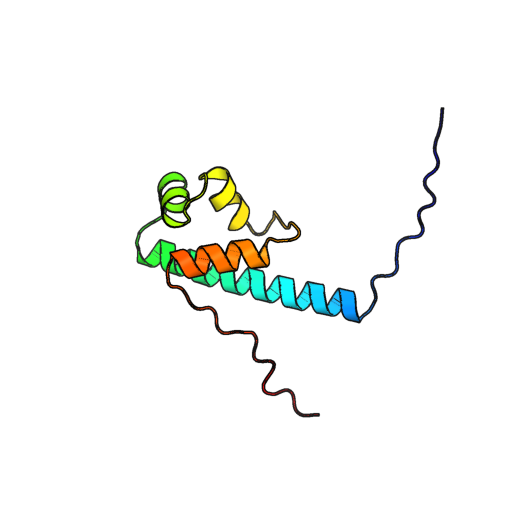A 1 69 ? 7.252 10.818 -6.263 1.00 69.56 69 TRP A O 1
ATOM 532 N N . ARG A 1 70 ? 8.037 8.942 -5.279 1.00 70.12 70 ARG A N 1
ATOM 533 C CA . ARG A 1 70 ? 9.193 9.512 -4.589 1.00 70.12 70 ARG A CA 1
ATOM 534 C C . ARG A 1 70 ? 10.332 8.502 -4.687 1.00 70.12 70 ARG A C 1
ATOM 536 O O . ARG A 1 70 ? 10.082 7.299 -4.772 1.00 70.12 70 ARG A O 1
ATOM 543 N N . GLU A 1 71 ? 11.565 8.988 -4.695 1.00 71.12 71 GLU A N 1
ATOM 544 C CA . GLU A 1 71 ? 12.728 8.132 -4.454 1.00 71.12 71 GLU A CA 1
ATOM 545 C C . GLU A 1 71 ? 12.557 7.428 -3.094 1.00 71.12 71 GLU A C 1
ATOM 547 O O . GLU A 1 71 ? 11.997 8.018 -2.167 1.00 71.12 71 GLU A O 1
ATOM 552 N N . GLY A 1 72 ? 12.924 6.148 -2.994 1.00 78.50 72 GLY A N 1
ATOM 553 C CA . GLY A 1 72 ? 12.667 5.343 -1.793 1.00 78.50 72 GLY A CA 1
ATOM 554 C C . GLY A 1 72 ? 11.255 4.736 -1.695 1.00 78.50 72 GLY A C 1
ATOM 555 O O . GLY A 1 72 ? 10.873 4.203 -0.652 1.00 78.50 72 GLY A O 1
ATOM 556 N N . ALA A 1 73 ? 10.406 4.883 -2.723 1.00 84.38 73 ALA A N 1
ATOM 557 C CA . ALA A 1 73 ? 9.043 4.340 -2.697 1.00 84.38 73 ALA A CA 1
ATOM 558 C C . ALA A 1 73 ? 8.996 2.811 -2.849 1.00 84.38 73 ALA A C 1
ATOM 560 O O . ALA A 1 73 ? 8.050 2.196 -2.359 1.00 84.38 73 ALA A O 1
ATOM 561 N N . VAL A 1 74 ? 9.983 2.201 -3.517 1.00 87.00 74 VAL A N 1
ATOM 562 C CA . VAL A 1 74 ? 10.062 0.738 -3.672 1.00 87.00 74 VAL A CA 1
ATOM 563 C C . VAL A 1 74 ? 10.326 0.102 -2.312 1.00 87.00 74 VAL A C 1
ATOM 565 O O . VAL A 1 74 ? 9.541 -0.725 -1.869 1.00 87.00 74 VAL A O 1
ATOM 568 N N . GLU A 1 75 ? 11.337 0.584 -1.601 1.00 89.94 75 GLU A N 1
ATOM 569 C CA . GLU A 1 75 ? 11.763 0.102 -0.289 1.00 89.94 75 GLU A CA 1
ATOM 570 C C . GLU A 1 75 ? 10.643 0.246 0.754 1.00 89.94 75 GLU A C 1
ATOM 572 O O . GLU A 1 75 ? 10.402 -0.646 1.568 1.00 89.94 75 GLU A O 1
ATOM 577 N N . GLN A 1 76 ? 9.888 1.351 0.706 1.00 89.88 76 GLN A N 1
ATOM 578 C CA . GLN A 1 76 ? 8.716 1.540 1.567 1.00 89.88 76 GLN A CA 1
ATOM 579 C C . GLN A 1 76 ? 7.584 0.558 1.251 1.00 89.88 76 GLN A C 1
ATOM 581 O O . GLN A 1 76 ? 6.933 0.055 2.169 1.00 89.88 76 GLN A O 1
ATOM 586 N N . LEU A 1 77 ? 7.342 0.275 -0.031 1.00 91.81 77 LEU A N 1
ATOM 587 C CA . LEU A 1 77 ? 6.359 -0.720 -0.454 1.00 91.81 77 LEU A CA 1
ATOM 588 C C . LEU A 1 77 ? 6.800 -2.140 -0.071 1.00 91.81 77 LEU A C 1
ATOM 590 O O . LEU A 1 77 ? 5.972 -2.924 0.377 1.00 91.81 77 LEU A O 1
ATOM 594 N N . GLU A 1 78 ? 8.085 -2.468 -0.178 1.00 92.56 78 GLU A N 1
ATOM 595 C CA . GLU A 1 78 ? 8.631 -3.753 0.271 1.00 92.56 78 GLU A CA 1
ATOM 596 C C . GLU A 1 78 ? 8.487 -3.928 1.782 1.00 92.56 78 GLU A C 1
ATOM 598 O O . GLU A 1 78 ? 7.997 -4.959 2.241 1.00 92.56 78 GLU A O 1
ATOM 603 N N . ALA A 1 79 ? 8.813 -2.898 2.566 1.00 92.81 79 ALA A N 1
ATOM 604 C CA . ALA A 1 79 ? 8.610 -2.921 4.010 1.00 92.81 79 ALA A CA 1
ATOM 605 C C . ALA A 1 79 ? 7.123 -3.072 4.381 1.00 92.81 79 ALA A C 1
ATOM 607 O O . ALA A 1 79 ? 6.781 -3.795 5.317 1.00 92.81 79 ALA A O 1
ATOM 608 N N . ALA A 1 80 ? 6.220 -2.411 3.649 1.00 93.56 80 ALA A N 1
ATOM 609 C CA . ALA A 1 80 ? 4.777 -2.567 3.821 1.00 93.56 80 ALA A CA 1
ATOM 610 C C . ALA A 1 80 ? 4.311 -3.998 3.495 1.00 93.56 80 ALA A C 1
ATOM 612 O O . ALA A 1 80 ? 3.572 -4.592 4.279 1.00 93.56 80 ALA A O 1
ATOM 613 N N . ALA A 1 81 ? 4.787 -4.577 2.390 1.00 93.31 81 ALA A N 1
ATOM 614 C CA . ALA A 1 81 ? 4.503 -5.962 2.023 1.00 93.31 81 ALA A CA 1
ATOM 615 C C . ALA A 1 81 ? 5.015 -6.946 3.089 1.00 93.31 81 ALA A C 1
ATOM 617 O O . ALA A 1 81 ? 4.269 -7.826 3.513 1.00 93.31 81 ALA A O 1
ATOM 618 N N . ALA A 1 82 ? 6.233 -6.743 3.603 1.00 93.06 82 ALA A N 1
ATOM 619 C CA . ALA A 1 82 ? 6.815 -7.566 4.660 1.00 93.06 82 ALA A CA 1
ATOM 620 C C . ALA A 1 82 ? 5.989 -7.537 5.957 1.00 93.06 82 ALA A C 1
ATOM 622 O O . ALA A 1 82 ? 5.760 -8.586 6.556 1.00 93.06 82 ALA A O 1
ATOM 623 N N . ARG A 1 83 ? 5.475 -6.367 6.363 1.00 92.94 83 ARG A N 1
ATOM 624 C CA . ARG A 1 83 ? 4.578 -6.241 7.532 1.00 92.94 83 ARG A CA 1
ATOM 625 C C . ARG A 1 83 ? 3.268 -7.000 7.357 1.00 92.94 83 ARG A C 1
ATOM 627 O O . ARG A 1 83 ? 2.738 -7.546 8.319 1.00 92.94 83 ARG A O 1
ATOM 634 N N . LEU A 1 84 ? 2.765 -7.057 6.129 1.00 93.06 84 LEU A N 1
ATOM 635 C CA . LEU A 1 84 ? 1.590 -7.849 5.792 1.00 93.06 84 LEU A CA 1
ATOM 636 C C .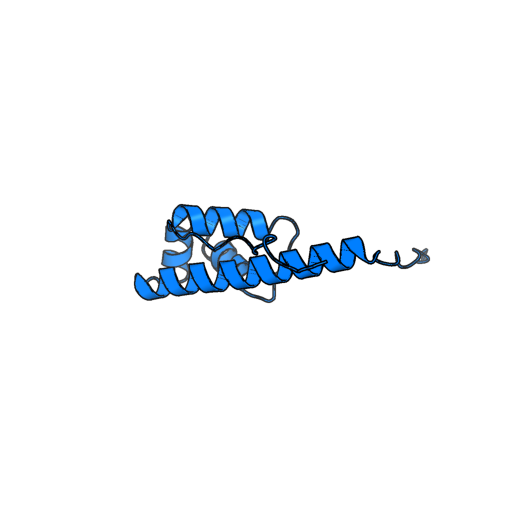 LEU A 1 84 ? 1.922 -9.328 5.540 1.00 93.06 84 LEU A C 1
ATOM 638 O O . LEU A 1 84 ? 1.002 -10.118 5.382 1.00 93.06 84 LEU A O 1
ATOM 642 N N . GLY A 1 85 ? 3.191 -9.741 5.521 1.00 92.38 85 GLY A N 1
ATOM 643 C CA . GLY A 1 85 ? 3.585 -11.111 5.170 1.00 92.38 85 GLY A CA 1
ATOM 644 C C . GLY A 1 85 ? 3.414 -11.444 3.682 1.00 92.38 85 GLY A C 1
ATOM 645 O O . GLY A 1 85 ? 3.448 -12.612 3.299 1.00 92.38 85 GLY A O 1
ATOM 646 N N . VAL A 1 86 ? 3.246 -10.429 2.835 1.00 90.62 86 VAL A N 1
ATOM 647 C CA . VAL A 1 86 ? 3.073 -10.571 1.389 1.00 90.62 86 VAL A CA 1
ATOM 648 C C . VAL A 1 86 ? 4.442 -10.699 0.733 1.00 90.62 86 VAL A C 1
ATOM 650 O O . VAL A 1 86 ? 5.297 -9.826 0.881 1.00 90.62 86 VAL A O 1
ATOM 653 N N . ARG A 1 87 ? 4.649 -11.765 -0.045 1.00 79.75 87 ARG A N 1
ATOM 654 C CA . ARG A 1 87 ? 5.803 -11.882 -0.945 1.00 79.75 87 ARG A CA 1
ATOM 655 C C . ARG A 1 87 ? 5.380 -11.515 -2.358 1.00 79.75 87 ARG A C 1
ATOM 657 O O . ARG A 1 87 ? 4.499 -12.155 -2.927 1.00 79.75 87 ARG A O 1
ATOM 664 N N . VAL A 1 88 ? 6.025 -10.508 -2.936 1.00 69.12 88 VAL A N 1
ATOM 665 C CA . VAL A 1 88 ? 5.929 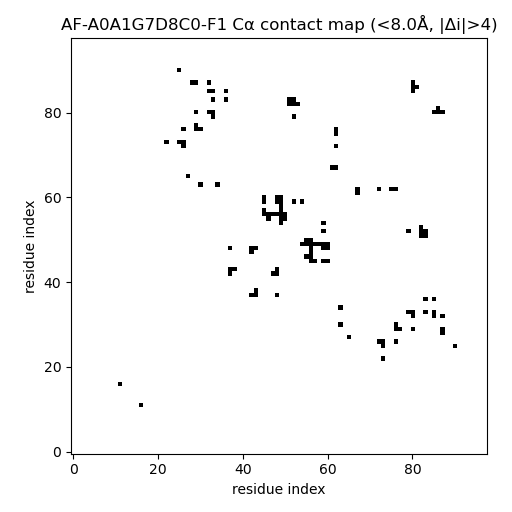-10.262 -4.377 1.00 69.12 88 VAL A CA 1
ATOM 666 C C . VAL A 1 88 ? 7.006 -11.097 -5.055 1.00 69.12 88 VAL A C 1
ATOM 668 O O . VAL A 1 88 ? 8.144 -11.072 -4.590 1.00 69.12 88 VAL A O 1
ATOM 671 N N . PRO A 1 89 ? 6.683 -11.850 -6.118 1.00 60.34 89 PRO A N 1
ATOM 672 C CA . PRO A 1 89 ? 7.713 -12.509 -6.900 1.00 60.34 89 PRO A CA 1
ATOM 673 C C . PRO A 1 89 ? 8.671 -11.442 -7.435 1.00 60.34 89 PRO A C 1
ATOM 675 O O . PRO A 1 89 ? 8.237 -10.490 -8.097 1.00 60.34 89 PRO A O 1
ATOM 678 N N . GLU A 1 90 ? 9.958 -11.597 -7.120 1.00 57.88 90 GLU A N 1
ATOM 679 C CA . GLU A 1 90 ? 11.027 -10.802 -7.722 1.00 57.88 90 GLU A CA 1
ATOM 680 C C . GLU A 1 90 ? 10.821 -10.804 -9.245 1.00 57.88 90 GLU A C 1
ATOM 682 O O . GLU A 1 90 ? 10.393 -11.827 -9.802 1.00 57.88 90 GLU A O 1
ATOM 687 N N . PRO A 1 91 ? 11.036 -9.681 -9.956 1.00 53.19 91 PRO A N 1
ATOM 688 C CA . PRO A 1 91 ? 11.096 -9.750 -11.403 1.00 53.19 91 PRO A CA 1
ATOM 689 C C . PRO A 1 91 ? 12.153 -10.795 -11.751 1.00 53.19 91 PRO A C 1
ATOM 691 O O . PRO A 1 91 ? 13.325 -10.606 -11.448 1.00 53.19 91 PRO A O 1
ATOM 694 N N . ALA A 1 92 ? 11.712 -11.913 -12.328 1.00 46.94 92 ALA A N 1
ATOM 695 C CA . ALA A 1 92 ? 12.601 -12.934 -12.836 1.00 46.94 92 ALA A CA 1
ATOM 696 C C . ALA A 1 92 ? 13.596 -12.253 -13.783 1.00 46.94 92 ALA A C 1
ATOM 698 O O . ALA A 1 92 ? 13.259 -11.902 -14.911 1.00 46.94 92 ALA A O 1
ATOM 699 N N . SER A 1 93 ? 14.812 -12.033 -13.288 1.00 49.69 93 SER A N 1
ATOM 700 C CA . SER A 1 93 ? 16.000 -11.858 -14.120 1.00 49.69 93 SER A CA 1
ATOM 701 C C . SER A 1 93 ? 16.385 -13.198 -14.769 1.00 49.69 93 SER A C 1
ATOM 703 O O . SER A 1 93 ? 17.223 -13.245 -15.662 1.00 49.69 93 SER A O 1
ATOM 705 N N . GLU A 1 94 ? 15.738 -14.290 -14.353 1.00 45.25 94 GLU A N 1
ATOM 706 C CA . GLU A 1 94 ? 15.913 -15.637 -14.876 1.00 45.25 94 GLU A CA 1
ATOM 707 C C . GLU A 1 94 ? 15.053 -15.835 -16.137 1.00 45.25 94 GLU A C 1
ATOM 709 O O . GLU A 1 94 ? 13.874 -16.186 -16.067 1.00 45.25 94 GLU A O 1
ATOM 714 N N . GLY A 1 95 ? 15.640 -15.595 -17.309 1.00 45.16 95 GLY A N 1
ATOM 715 C CA . GLY A 1 95 ? 15.104 -16.115 -18.568 1.00 45.16 95 GLY A CA 1
ATOM 716 C C . GLY A 1 95 ? 14.657 -15.074 -19.589 1.00 45.16 95 GLY A C 1
ATOM 717 O O . GLY A 1 95 ? 13.521 -15.113 -20.058 1.00 45.16 95 GLY A O 1
ATOM 718 N N . TRP A 1 96 ? 15.570 -14.208 -20.025 1.00 36.94 96 TRP A N 1
ATOM 719 C CA . TRP A 1 96 ? 15.589 -13.825 -21.439 1.00 36.94 96 TRP A CA 1
ATOM 720 C C . TRP A 1 96 ? 16.732 -14.585 -22.123 1.00 36.94 96 TRP A C 1
ATOM 722 O O . TRP A 1 96 ? 17.863 -14.487 -21.649 1.00 36.94 96 TRP A O 1
ATOM 732 N N . PRO A 1 97 ? 16.460 -15.391 -23.171 1.00 54.28 97 PRO A N 1
ATOM 733 C CA . PRO A 1 97 ? 17.520 -16.039 -23.930 1.00 54.28 97 PRO A CA 1
ATOM 734 C C . PRO A 1 97 ? 18.310 -14.975 -24.704 1.00 54.28 97 PRO A C 1
ATOM 736 O O . PRO A 1 97 ? 17.711 -14.054 -25.265 1.00 54.28 97 PRO A O 1
ATOM 739 N N . SER A 1 98 ? 19.640 -15.110 -24.666 1.00 55.00 98 SER A N 1
ATOM 740 C CA . SER A 1 98 ? 20.628 -14.295 -25.385 1.00 55.00 98 SER A CA 1
ATOM 741 C C . SER A 1 98 ? 20.383 -14.199 -26.887 1.00 55.00 98 SER A C 1
ATOM 743 O O . SER A 1 98 ? 19.925 -15.205 -27.477 1.00 55.00 98 SER A O 1
#

Foldseek 3Di:
DDDDDDDPPPPQDPVNVVVVVLLLVLLVQLLVQLVVLCVVVVNDDLCSQCVLQVHHSVVSVLLSDPVDDDPCSNVSSVSSCVSSVHDRPDPPPPDDDD

Mean predicted aligned error: 9.83 Å

Sequence (98 aa):
MSLSPNQPKSKITPEERQRRATDRLTMIRLRMAIGRELDERGITTPAAVGAALGMPAAEATGLLNRKQWREGAVEQLEAAAARLGVRVPEPASEGWPS

Organism: NCBI:txid938405

pLDDT: mean 80.0, std 17.4, range [35.53, 96.75]